Protein AF-A0ABD5DVH3-F1 (afdb_monomer_lite)

Sequence (136 aa):
ECASQQAVAQYGEAVLARGWHLAVISTGALADSELEQRLRQAGGKLTLLAGAVAGIDGLAAAKEGGLERVTYRSRKSPASWRGSYAEQLIDLSAVNEAKIFFEGSAREAARLFPANANVAATVALGGIGLDATRVQ

Structure (mmCIF, N/CA/C/O backbone):
data_AF-A0ABD5DVH3-F1
#
_entry.id   AF-A0ABD5DVH3-F1
#
loop_
_atom_site.group_PDB
_atom_site.id
_atom_site.type_symbol
_atom_site.label_atom_id
_atom_site.label_alt_id
_atom_site.label_comp_id
_atom_site.label_asym_id
_atom_site.label_entity_id
_atom_site.label_seq_id
_atom_site.pdbx_PDB_ins_code
_atom_site.Cartn_x
_atom_site.Cartn_y
_atom_site.Cartn_z
_atom_site.occupancy
_atom_site.B_iso_or_equiv
_atom_site.auth_seq_id
_atom_site.auth_comp_id
_atom_site.auth_asym_id
_atom_site.auth_atom_id
_atom_site.pdbx_PDB_model_num
ATOM 1 N N . GLU A 1 1 ? -10.233 -10.653 4.144 1.00 95.94 1 GLU A N 1
ATOM 2 C CA . GLU A 1 1 ? -10.455 -10.238 2.748 1.00 95.94 1 GLU A CA 1
ATOM 3 C C . GLU A 1 1 ? -9.180 -10.514 1.967 1.00 95.94 1 GLU A C 1
ATOM 5 O O . GLU A 1 1 ? -8.110 -10.100 2.402 1.00 95.94 1 GLU A O 1
ATOM 10 N N . CYS A 1 2 ? -9.315 -11.309 0.905 1.00 95.19 2 CYS A N 1
ATOM 11 C CA . CYS A 1 2 ? -8.251 -11.738 -0.010 1.00 95.19 2 CYS A CA 1
ATOM 12 C C . CYS A 1 2 ? -8.775 -11.898 -1.454 1.00 95.19 2 CYS A C 1
ATOM 14 O O . CYS A 1 2 ? -8.298 -12.742 -2.205 1.00 95.19 2 CYS A O 1
ATOM 16 N N . ALA A 1 3 ? -9.791 -11.115 -1.814 1.00 95.25 3 ALA A N 1
ATOM 17 C CA . ALA A 1 3 ? -10.444 -11.107 -3.114 1.00 95.25 3 ALA A CA 1
ATOM 18 C C . ALA A 1 3 ? -9.969 -9.924 -3.975 1.00 95.25 3 ALA A C 1
ATOM 20 O O . ALA A 1 3 ? -9.349 -10.139 -5.013 1.00 95.25 3 ALA A O 1
ATOM 21 N N . SER A 1 4 ? -10.255 -8.682 -3.573 1.00 94.94 4 SER A N 1
ATOM 22 C CA . SER A 1 4 ? -9.876 -7.474 -4.315 1.00 94.94 4 SER A CA 1
ATOM 23 C C . SER A 1 4 ? -10.146 -6.189 -3.526 1.00 94.94 4 SER A C 1
ATOM 25 O O . SER A 1 4 ? -10.915 -6.162 -2.564 1.00 94.94 4 SER A O 1
ATOM 27 N N . GLN A 1 5 ? -9.586 -5.071 -4.001 1.00 95.81 5 GLN A N 1
ATOM 28 C CA . GLN A 1 5 ? -9.924 -3.745 -3.471 1.00 95.81 5 GLN A CA 1
ATOM 29 C C . GLN A 1 5 ? -11.427 -3.435 -3.605 1.00 95.81 5 GLN A C 1
ATOM 31 O O . GLN A 1 5 ? -12.028 -2.853 -2.705 1.00 95.81 5 GLN A O 1
ATOM 36 N N . GLN A 1 6 ? -12.058 -3.889 -4.693 1.00 96.12 6 GLN A N 1
ATOM 37 C CA . GLN A 1 6 ? -13.496 -3.733 -4.910 1.00 96.12 6 GLN A CA 1
ATOM 38 C C . GLN A 1 6 ? -14.319 -4.522 -3.883 1.00 96.12 6 GLN A C 1
ATOM 40 O O . GLN A 1 6 ? -15.333 -4.023 -3.404 1.00 96.12 6 GLN A O 1
ATOM 45 N N . ALA A 1 7 ? -13.868 -5.716 -3.485 1.00 97.38 7 ALA A N 1
ATOM 46 C CA . ALA A 1 7 ? -14.529 -6.491 -2.438 1.00 97.38 7 ALA A CA 1
ATOM 47 C C . ALA A 1 7 ? -14.480 -5.771 -1.079 1.00 97.38 7 ALA A C 1
ATOM 49 O O . ALA A 1 7 ? -15.468 -5.778 -0.343 1.00 97.38 7 ALA A O 1
ATOM 50 N N . VAL A 1 8 ? -13.369 -5.097 -0.757 1.00 97.88 8 VAL A N 1
ATOM 51 C CA . VAL A 1 8 ? -13.282 -4.235 0.437 1.00 97.88 8 VAL A CA 1
ATOM 52 C C . VAL A 1 8 ? -14.305 -3.102 0.353 1.00 97.88 8 VAL A C 1
ATOM 54 O O . VAL A 1 8 ? -15.049 -2.890 1.309 1.00 97.88 8 VAL A O 1
ATOM 57 N N . ALA A 1 9 ? -14.382 -2.416 -0.790 1.00 97.44 9 ALA A N 1
ATOM 58 C CA . ALA A 1 9 ? -15.318 -1.312 -0.998 1.00 97.44 9 ALA A CA 1
ATOM 59 C C . ALA A 1 9 ? -16.788 -1.747 -0.892 1.00 97.44 9 ALA A C 1
ATOM 61 O O . ALA A 1 9 ? -17.605 -1.035 -0.309 1.00 97.44 9 ALA A O 1
ATOM 62 N N . GLN A 1 10 ? -17.114 -2.921 -1.435 1.00 98.31 10 GLN A N 1
ATOM 63 C CA . GLN A 1 10 ? -18.479 -3.433 -1.507 1.00 98.31 10 GLN A CA 1
ATOM 64 C C . GLN A 1 10 ? -18.968 -4.032 -0.184 1.00 98.31 10 GLN A C 1
ATOM 66 O O . GLN A 1 10 ? -20.133 -3.862 0.171 1.00 98.31 10 GLN A O 1
ATOM 71 N N . TYR A 1 11 ? -18.108 -4.753 0.539 1.00 98.38 11 TYR A N 1
ATOM 72 C CA . TYR A 1 11 ? -18.535 -5.564 1.685 1.00 98.38 11 TYR A CA 1
ATOM 73 C C . TYR A 1 11 ? -17.956 -5.106 3.023 1.00 98.38 11 TYR A C 1
ATOM 75 O O . TYR A 1 11 ? -18.491 -5.476 4.069 1.00 98.38 11 TYR A O 1
ATOM 83 N N . GLY A 1 12 ? -16.876 -4.322 3.019 1.00 98.31 12 GLY A N 1
ATOM 84 C CA . GLY A 1 12 ? -16.103 -4.033 4.225 1.00 98.31 12 GLY A CA 1
ATOM 85 C C . GLY A 1 12 ? -16.917 -3.338 5.313 1.00 98.31 12 GLY A C 1
ATOM 86 O O . GLY A 1 12 ? -16.898 -3.773 6.464 1.00 98.31 12 GLY A O 1
ATOM 87 N N . GLU A 1 13 ? -17.688 -2.313 4.945 1.00 98.19 13 GLU A N 1
ATOM 88 C CA . GLU A 1 13 ? -18.514 -1.561 5.895 1.00 98.19 13 GLU A CA 1
ATOM 89 C C . GLU A 1 13 ? -19.607 -2.446 6.496 1.00 98.19 13 GLU A C 1
ATOM 91 O O . GLU A 1 13 ? -19.766 -2.488 7.710 1.00 98.19 13 GLU A O 1
ATOM 96 N N . ALA A 1 14 ? -20.300 -3.234 5.670 1.00 98.25 14 ALA A N 1
ATOM 97 C CA . ALA A 1 14 ? -21.354 -4.129 6.135 1.00 98.25 14 ALA A CA 1
ATOM 98 C C . ALA A 1 14 ? -20.832 -5.211 7.099 1.00 98.25 14 ALA A C 1
ATOM 100 O O . ALA A 1 14 ? -21.551 -5.626 8.013 1.00 98.25 14 ALA A O 1
ATOM 101 N N . VAL A 1 15 ? -19.601 -5.693 6.902 1.00 98.38 15 VAL A N 1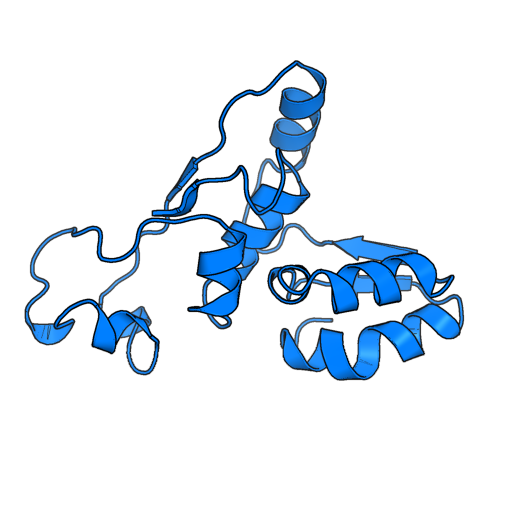
ATOM 102 C CA . VAL A 1 15 ? -18.950 -6.632 7.828 1.00 98.38 15 VAL A CA 1
ATOM 103 C C . VAL A 1 15 ? -18.632 -5.940 9.151 1.00 98.38 15 VAL A C 1
ATOM 105 O O . VAL A 1 15 ? -18.976 -6.458 10.211 1.00 98.38 15 VAL A O 1
ATOM 108 N N . LEU A 1 16 ? -18.011 -4.762 9.101 1.00 98.62 16 LEU A N 1
ATOM 109 C CA . LEU A 1 16 ? -17.610 -4.024 10.297 1.00 98.62 16 LEU A CA 1
ATOM 110 C C . LEU A 1 16 ? -18.817 -3.519 11.102 1.00 98.62 16 LEU A C 1
ATOM 112 O O . LEU A 1 16 ? -18.796 -3.643 12.321 1.00 98.62 16 LEU A O 1
ATOM 116 N N . ALA A 1 17 ? -19.897 -3.087 10.444 1.00 98.25 17 ALA A N 1
ATOM 117 C CA . ALA A 1 17 ? -21.157 -2.652 11.064 1.00 98.25 17 ALA A CA 1
ATOM 118 C C . ALA A 1 17 ? -21.811 -3.717 11.957 1.00 98.25 17 ALA A C 1
ATOM 120 O O . ALA A 1 17 ? -22.606 -3.396 12.837 1.00 98.25 17 ALA A O 1
ATOM 121 N N . ARG A 1 18 ? -21.464 -4.997 11.770 1.00 98.25 18 ARG A N 1
ATOM 122 C CA . ARG A 1 18 ? -21.903 -6.105 12.634 1.00 98.25 18 ARG A CA 1
ATOM 123 C C . ARG A 1 18 ? -21.048 -6.268 13.899 1.00 98.25 18 ARG A C 1
ATOM 125 O O . ARG A 1 18 ? -21.260 -7.214 14.652 1.00 98.25 18 ARG A O 1
ATOM 132 N N . GLY A 1 19 ? -20.060 -5.400 14.119 1.00 98.06 19 GLY A N 1
ATOM 133 C CA . GLY A 1 19 ? -19.074 -5.516 15.196 1.00 98.06 19 GLY A CA 1
ATOM 134 C C . GLY A 1 19 ? -18.015 -6.596 14.946 1.00 98.06 19 GLY A C 1
ATOM 135 O O . GLY A 1 19 ? -17.293 -6.981 15.864 1.00 98.06 19 GLY A O 1
ATOM 136 N N . TRP A 1 20 ? -17.922 -7.129 13.724 1.00 98.38 20 TRP A N 1
ATOM 137 C CA . TRP A 1 20 ? -17.009 -8.227 13.404 1.00 98.38 20 TRP A CA 1
ATOM 138 C C . TRP A 1 20 ? -15.580 -7.747 13.139 1.00 98.38 20 TRP A C 1
ATOM 140 O O . TRP A 1 20 ? -15.316 -6.564 12.912 1.00 98.38 20 TRP A O 1
ATOM 150 N N . HIS A 1 21 ? -14.637 -8.693 13.159 1.00 98.38 21 HIS A N 1
ATOM 151 C CA . HIS A 1 21 ? -13.244 -8.446 12.797 1.00 98.38 21 HIS A CA 1
ATOM 152 C C . HIS A 1 21 ? -13.037 -8.669 11.296 1.00 98.38 21 HIS A C 1
ATOM 154 O O . HIS A 1 21 ? -13.172 -9.783 10.795 1.00 98.38 21 HIS A O 1
ATOM 160 N N . LEU A 1 22 ? -12.668 -7.608 10.581 1.00 98.56 22 LEU A N 1
ATOM 161 C CA . LEU A 1 22 ? -12.254 -7.649 9.186 1.00 98.56 22 LEU A CA 1
ATOM 162 C C . LEU A 1 22 ? -10.730 -7.503 9.079 1.00 98.56 22 LEU A C 1
ATOM 164 O O . LEU A 1 22 ? -10.177 -6.428 9.305 1.00 98.56 22 LEU A O 1
ATOM 168 N N . ALA A 1 23 ? -10.046 -8.580 8.695 1.00 98.19 23 ALA A N 1
ATOM 169 C CA . ALA A 1 23 ? -8.645 -8.527 8.280 1.00 98.19 23 ALA A CA 1
ATOM 170 C C . ALA A 1 23 ? -8.551 -8.329 6.755 1.00 98.19 23 ALA A C 1
ATOM 172 O O . ALA A 1 23 ? -9.214 -9.056 6.012 1.00 98.19 23 ALA A O 1
ATOM 173 N N . VAL A 1 24 ? -7.752 -7.373 6.272 1.00 97.56 24 VAL A N 1
ATOM 174 C CA . VAL A 1 24 ? -7.683 -6.962 4.854 1.00 97.56 24 VAL A CA 1
ATOM 175 C C . VAL A 1 24 ? -6.257 -7.064 4.323 1.00 97.56 24 VAL A C 1
ATOM 177 O O . VAL A 1 24 ? -5.335 -6.536 4.942 1.00 97.56 24 VAL A O 1
ATOM 180 N N . ILE A 1 25 ? -6.086 -7.697 3.156 1.00 96.25 25 ILE A N 1
ATOM 181 C CA . ILE A 1 25 ? -4.824 -7.684 2.394 1.00 96.25 25 ILE A CA 1
ATOM 182 C C . ILE A 1 25 ? -4.884 -6.753 1.172 1.00 96.25 25 ILE A C 1
ATOM 184 O O . ILE A 1 25 ? -3.846 -6.266 0.725 1.00 96.25 25 ILE A O 1
ATOM 188 N N . SER A 1 26 ? -6.080 -6.448 0.651 1.00 96.75 26 SER A N 1
ATOM 189 C CA . SER A 1 26 ? -6.281 -5.499 -0.453 1.00 96.75 26 SER A CA 1
ATOM 190 C C . SER A 1 26 ? -6.232 -4.043 0.031 1.00 96.75 26 SER A C 1
ATOM 192 O O . SER A 1 26 ? -7.164 -3.265 -0.164 1.00 96.75 26 SER A O 1
ATOM 194 N N . THR A 1 27 ? -5.145 -3.675 0.709 1.00 97.25 27 THR A N 1
ATOM 195 C CA . THR A 1 27 ? -4.964 -2.387 1.404 1.00 97.25 27 THR A CA 1
ATOM 196 C C . THR A 1 27 ? -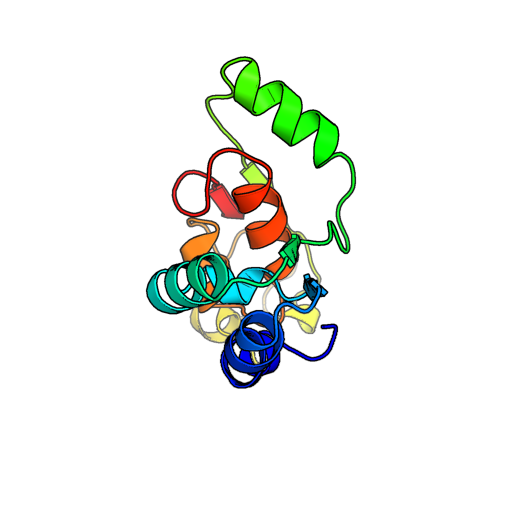4.992 -1.174 0.480 1.00 97.25 27 THR A C 1
ATOM 198 O O . THR A 1 27 ? -5.298 -0.078 0.945 1.00 97.25 27 THR A O 1
ATOM 201 N N . GLY A 1 28 ? -4.760 -1.349 -0.826 1.00 97.25 28 GLY A N 1
ATOM 202 C CA . GLY A 1 28 ? -4.887 -0.264 -1.798 1.00 97.25 28 GLY A CA 1
ATOM 203 C C . GLY A 1 28 ? -6.305 0.307 -1.907 1.00 97.25 28 GLY A C 1
ATOM 204 O O . GLY A 1 28 ? -6.445 1.459 -2.301 1.00 97.25 28 GLY A O 1
ATOM 205 N N . ALA A 1 29 ? -7.336 -0.418 -1.449 1.00 97.31 29 ALA A N 1
ATOM 206 C CA . ALA A 1 29 ? -8.693 0.121 -1.321 1.00 97.31 29 ALA A CA 1
ATOM 207 C C . ALA A 1 29 ? -8.743 1.388 -0.448 1.00 97.31 29 ALA A C 1
ATOM 209 O O . ALA A 1 29 ? -9.542 2.283 -0.693 1.00 97.31 29 ALA A O 1
ATOM 210 N N . LEU A 1 30 ? -7.852 1.499 0.543 1.00 97.12 30 LEU A N 1
ATOM 211 C CA . LEU A 1 30 ? -7.795 2.637 1.463 1.00 97.12 30 LEU A CA 1
ATOM 212 C C . LEU A 1 30 ? -7.132 3.882 0.850 1.00 97.12 30 LEU A C 1
ATOM 214 O O . LEU A 1 30 ? -6.999 4.905 1.513 1.00 97.12 30 LEU A O 1
ATOM 218 N N . ALA A 1 31 ? -6.731 3.831 -0.424 1.00 96.81 31 ALA A N 1
ATOM 219 C CA . ALA A 1 31 ? -6.361 5.027 -1.177 1.00 96.81 31 ALA A CA 1
ATOM 220 C C . ALA A 1 31 ? -7.569 5.931 -1.490 1.00 96.81 31 ALA A C 1
ATOM 222 O O . ALA A 1 31 ? -7.395 7.114 -1.817 1.00 96.81 31 ALA A O 1
ATOM 223 N N . ASP A 1 32 ? -8.784 5.395 -1.388 1.00 96.69 32 ASP A N 1
ATOM 224 C CA . ASP A 1 32 ? -10.021 6.162 -1.302 1.00 96.69 32 ASP A CA 1
ATOM 225 C C . ASP A 1 32 ? -10.256 6.587 0.158 1.00 96.69 32 ASP A C 1
AT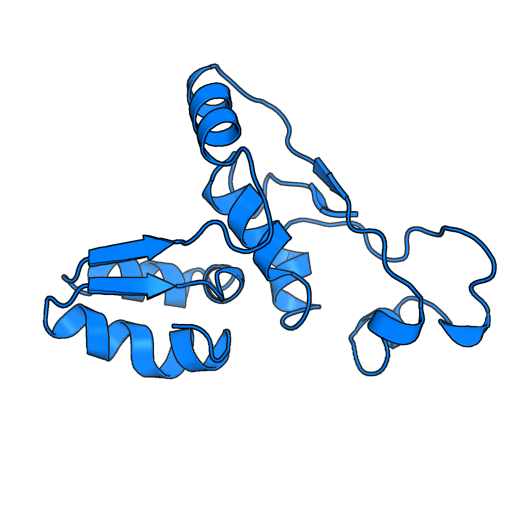OM 227 O O . ASP A 1 32 ? -10.550 5.765 1.027 1.00 96.69 32 ASP A O 1
ATOM 231 N N . SER A 1 33 ? -10.101 7.888 0.417 1.00 94.56 33 SER A N 1
ATOM 232 C CA . SER A 1 33 ? -10.228 8.461 1.758 1.00 94.56 33 SER A CA 1
ATOM 233 C C . SER A 1 33 ? -11.652 8.364 2.312 1.00 94.56 33 SER A C 1
ATOM 235 O O . SER A 1 33 ? -11.816 8.210 3.521 1.00 94.56 33 SER A O 1
ATOM 237 N N . GLU A 1 34 ? -12.681 8.431 1.462 1.00 97.12 34 GLU A N 1
ATOM 238 C CA . GLU A 1 34 ? -14.075 8.313 1.906 1.00 97.12 34 GLU A CA 1
ATOM 239 C C . GLU A 1 34 ? -14.375 6.875 2.327 1.00 97.12 34 GLU A C 1
ATOM 241 O O . GLU A 1 34 ? -14.971 6.633 3.380 1.00 97.12 34 GLU A O 1
ATOM 246 N N . LEU A 1 35 ? -13.909 5.898 1.541 1.00 97.38 35 LEU A N 1
ATOM 247 C CA . LEU A 1 35 ? -13.998 4.489 1.916 1.00 97.38 35 LEU A CA 1
ATOM 248 C C . LEU A 1 35 ? -13.221 4.206 3.207 1.00 97.38 35 LEU A C 1
ATOM 250 O O . LEU A 1 35 ? -13.750 3.550 4.103 1.00 97.38 35 LEU A O 1
ATOM 254 N N . GLU A 1 36 ? -11.990 4.705 3.331 1.00 96.88 36 GLU A N 1
ATOM 255 C CA . GLU A 1 36 ? -11.186 4.528 4.541 1.00 96.88 36 GLU A CA 1
ATOM 256 C C . GLU A 1 36 ? -11.919 5.044 5.787 1.00 96.88 36 GLU A C 1
ATOM 258 O O . GLU A 1 36 ? -11.998 4.335 6.795 1.00 96.88 36 GLU A O 1
ATOM 263 N N . GLN A 1 37 ? -12.485 6.251 5.718 1.00 97.12 37 GLN A N 1
ATOM 264 C CA . GLN A 1 37 ? -13.226 6.851 6.825 1.00 97.12 37 GLN A CA 1
ATOM 265 C C . GLN A 1 37 ? -14.451 6.020 7.213 1.00 97.12 37 GLN A C 1
ATOM 267 O O . GLN A 1 37 ? -14.604 5.699 8.395 1.00 97.12 37 GLN A O 1
ATOM 272 N N . ARG A 1 38 ? -15.268 5.596 6.238 1.00 97.88 38 ARG A N 1
ATOM 273 C CA . ARG A 1 38 ? -16.435 4.733 6.495 1.00 97.88 38 ARG A CA 1
ATOM 274 C C . ARG A 1 38 ? -16.040 3.438 7.197 1.00 97.88 38 ARG A C 1
ATOM 276 O O . ARG A 1 38 ? -16.640 3.077 8.206 1.00 97.88 38 ARG A O 1
ATOM 283 N N . LEU A 1 39 ? -14.989 2.762 6.728 1.00 98.00 39 LEU A N 1
ATOM 284 C CA . LEU A 1 39 ? -14.524 1.514 7.340 1.00 98.00 39 LEU A CA 1
ATOM 285 C C . LEU A 1 39 ? -14.027 1.724 8.775 1.00 98.00 39 LEU A C 1
ATOM 287 O O . LEU A 1 39 ? -14.344 0.928 9.655 1.00 98.00 39 LEU A O 1
ATOM 291 N N . ARG A 1 40 ? -13.282 2.801 9.047 1.00 96.00 40 ARG A N 1
ATOM 292 C CA . ARG A 1 40 ? -12.789 3.102 10.403 1.00 96.00 40 ARG A CA 1
ATOM 293 C C . ARG A 1 40 ? -13.913 3.428 11.390 1.00 96.00 40 ARG A C 1
ATOM 295 O O . ARG A 1 40 ? -13.740 3.195 12.582 1.00 96.00 40 ARG A O 1
ATOM 302 N N . GLN A 1 41 ? -15.040 3.947 10.907 1.00 96.88 41 GLN A N 1
ATOM 303 C CA . GLN A 1 41 ? -16.183 4.361 11.729 1.00 96.88 41 GLN A CA 1
ATOM 304 C C . GLN A 1 41 ? -17.276 3.290 11.859 1.00 96.88 41 GLN A C 1
ATOM 306 O O . GLN A 1 41 ? -18.181 3.439 12.674 1.00 96.88 41 GLN A O 1
ATOM 311 N N . ALA A 1 42 ? -17.181 2.184 11.119 1.00 96.38 42 ALA A N 1
ATOM 312 C CA . ALA A 1 42 ? -18.211 1.148 11.060 1.00 96.38 42 ALA A CA 1
ATOM 313 C C . ALA A 1 42 ? -18.348 0.285 12.339 1.00 96.38 42 ALA A C 1
ATOM 315 O O . ALA A 1 42 ? -19.160 -0.626 12.369 1.00 96.38 42 ALA A O 1
ATOM 316 N N . GLY A 1 43 ? -17.579 0.531 13.404 1.00 93.88 43 GLY A N 1
ATOM 317 C CA . GLY A 1 43 ? -17.793 -0.073 14.732 1.00 93.88 43 GLY A CA 1
ATOM 318 C C . GLY A 1 43 ? -17.174 -1.459 14.970 1.00 93.88 43 GLY A C 1
ATOM 319 O O . GLY A 1 43 ? -17.018 -1.864 16.121 1.00 93.88 43 GLY A O 1
ATOM 320 N N . GLY A 1 44 ? -16.777 -2.178 13.920 1.00 97.56 44 GLY A N 1
ATOM 321 C CA . GLY A 1 44 ? -16.014 -3.428 14.016 1.00 97.56 44 GLY A CA 1
ATOM 322 C C . GLY A 1 44 ? -14.503 -3.214 14.148 1.00 97.56 44 GLY A C 1
ATOM 323 O O . GLY A 1 44 ? -13.995 -2.093 14.116 1.00 97.56 44 GLY A O 1
ATOM 324 N N . LYS A 1 45 ? -13.748 -4.314 14.239 1.00 98.12 45 LYS A N 1
ATOM 325 C CA . LYS A 1 45 ? -12.278 -4.261 14.230 1.00 98.12 45 LYS A CA 1
ATOM 326 C C . LYS A 1 45 ? -11.766 -4.378 12.799 1.00 98.12 45 LYS A C 1
ATOM 328 O O . LYS A 1 45 ? -11.963 -5.408 12.166 1.00 98.12 45 LYS A O 1
ATOM 333 N N . LEU A 1 46 ? -11.045 -3.373 12.311 1.00 97.94 46 LEU A N 1
ATOM 334 C CA . LEU A 1 46 ? -10.302 -3.446 11.050 1.00 97.94 46 LEU A CA 1
ATOM 335 C C . LEU A 1 46 ? -8.829 -3.770 11.331 1.00 97.94 46 LEU A C 1
ATOM 337 O O . LEU A 1 46 ? -8.199 -3.159 12.190 1.00 97.94 46 LEU A O 1
ATOM 341 N N . THR A 1 47 ? -8.253 -4.734 10.616 1.00 97.19 47 THR A N 1
ATOM 342 C CA . THR A 1 47 ? -6.815 -5.036 10.680 1.00 97.19 47 THR A CA 1
ATOM 343 C C . THR A 1 47 ? -6.235 -5.114 9.283 1.00 97.19 47 THR A C 1
ATOM 345 O O . THR A 1 47 ? -6.713 -5.871 8.444 1.00 97.19 47 THR A O 1
ATOM 348 N N . LEU A 1 48 ? -5.181 -4.341 9.047 1.00 96.19 48 LEU A N 1
ATOM 349 C CA . LEU A 1 48 ? -4.433 -4.383 7.800 1.00 96.19 48 LEU A CA 1
ATOM 350 C C . LEU A 1 48 ? -3.343 -5.438 7.926 1.00 96.19 48 LEU A C 1
ATOM 352 O O . LEU A 1 48 ? -2.582 -5.440 8.892 1.00 96.19 48 LEU A O 1
ATOM 356 N N . LEU A 1 49 ? -3.294 -6.353 6.967 1.00 95.75 49 LEU A N 1
ATOM 357 C CA . LEU A 1 49 ? -2.284 -7.397 6.920 1.00 95.75 49 LEU A CA 1
ATOM 358 C C . LEU A 1 49 ? -1.088 -6.916 6.098 1.00 95.75 49 LEU A C 1
ATOM 360 O O . LEU A 1 49 ? -1.254 -6.270 5.064 1.00 95.75 49 LEU A O 1
ATOM 364 N N . ALA A 1 50 ? 0.119 -7.277 6.538 1.00 93.25 50 ALA A N 1
ATOM 365 C CA . ALA A 1 50 ? 1.357 -6.887 5.863 1.00 93.25 50 ALA A CA 1
ATOM 366 C C . ALA A 1 50 ? 1.430 -7.413 4.413 1.00 93.25 50 ALA A C 1
ATOM 368 O O . ALA A 1 50 ? 1.978 -6.765 3.526 1.00 93.25 50 ALA A O 1
ATOM 369 N N . GLY A 1 51 ? 0.831 -8.575 4.142 1.00 92.00 51 GLY A N 1
ATOM 370 C CA . GLY A 1 51 ? 0.853 -9.182 2.815 1.00 92.00 51 GLY A CA 1
ATOM 371 C C . GLY A 1 51 ? 2.277 -9.527 2.374 1.00 92.00 51 GLY A C 1
ATOM 372 O O . GLY A 1 51 ? 2.996 -10.215 3.089 1.00 92.00 51 GLY A O 1
ATOM 373 N N . ALA A 1 52 ? 2.680 -9.069 1.188 1.00 91.81 52 ALA A N 1
ATOM 374 C CA . ALA A 1 52 ? 3.945 -9.446 0.547 1.00 91.81 52 ALA A CA 1
ATOM 375 C C . ALA A 1 52 ? 5.169 -8.608 0.985 1.00 91.81 52 ALA A C 1
ATOM 377 O O . ALA A 1 52 ? 6.167 -8.562 0.267 1.00 91.81 52 ALA A O 1
ATOM 378 N N . VAL A 1 53 ? 5.100 -7.917 2.127 1.00 92.94 53 VAL A N 1
ATOM 379 C CA . VAL A 1 53 ? 6.204 -7.108 2.668 1.00 92.94 53 VAL A CA 1
ATOM 380 C C . VAL A 1 53 ? 6.465 -7.450 4.133 1.00 92.94 53 VAL A C 1
ATOM 382 O O . VAL A 1 53 ? 5.539 -7.686 4.904 1.00 92.94 53 VAL A O 1
ATOM 385 N N . ALA A 1 54 ? 7.743 -7.486 4.504 1.00 93.94 54 ALA A N 1
ATOM 386 C CA . ALA A 1 54 ? 8.210 -7.686 5.872 1.00 93.94 54 ALA A CA 1
ATOM 387 C C . ALA A 1 54 ? 8.712 -6.364 6.476 1.00 93.94 54 ALA A C 1
ATOM 389 O O . ALA A 1 54 ? 8.973 -5.406 5.749 1.00 93.94 54 ALA A O 1
ATOM 390 N N . GLY A 1 55 ? 8.867 -6.316 7.801 1.00 95.31 55 GLY A N 1
ATOM 391 C CA . GLY A 1 55 ? 9.433 -5.153 8.496 1.00 95.31 55 GLY A CA 1
ATOM 392 C C . GLY A 1 55 ? 8.466 -3.978 8.680 1.00 95.31 55 GLY A C 1
ATOM 393 O O . GLY A 1 55 ? 8.909 -2.855 8.912 1.00 95.31 55 GLY A O 1
ATOM 394 N N . ILE A 1 56 ? 7.152 -4.207 8.557 1.00 95.69 56 ILE A N 1
ATOM 395 C CA . ILE A 1 56 ? 6.129 -3.172 8.798 1.00 95.69 56 ILE A CA 1
ATOM 396 C C . ILE A 1 56 ? 6.132 -2.707 10.262 1.00 95.69 56 ILE A C 1
ATOM 398 O O . ILE A 1 56 ? 5.881 -1.540 10.537 1.00 95.69 56 ILE A O 1
ATOM 402 N N . ASP A 1 57 ? 6.470 -3.594 11.190 1.00 95.62 57 ASP A N 1
ATOM 403 C CA . ASP A 1 57 ? 6.715 -3.292 12.599 1.00 95.62 57 ASP A CA 1
ATOM 404 C C . ASP A 1 57 ? 7.902 -2.337 12.797 1.00 95.62 57 ASP A C 1
ATOM 406 O O . ASP A 1 57 ? 7.772 -1.324 13.482 1.00 95.62 57 ASP A O 1
ATOM 410 N N . GLY A 1 58 ? 9.034 -2.607 12.142 1.00 97.12 58 GLY A N 1
ATOM 411 C CA . GLY A 1 58 ? 10.201 -1.723 12.154 1.00 97.12 58 GLY A CA 1
ATOM 412 C C . GLY A 1 58 ? 9.908 -0.363 11.517 1.00 97.12 58 GLY A C 1
ATOM 413 O O . GLY A 1 58 ? 10.328 0.667 12.041 1.00 97.12 58 GLY A O 1
ATOM 414 N N . LEU A 1 59 ? 9.137 -0.343 10.426 1.00 96.94 59 LEU A N 1
ATOM 415 C CA . LEU A 1 59 ? 8.686 0.893 9.786 1.00 96.94 59 LEU A CA 1
ATOM 416 C C . LEU A 1 59 ? 7.782 1.719 10.714 1.00 96.94 59 LEU A C 1
ATOM 418 O O . LEU A 1 59 ? 7.970 2.932 10.825 1.00 96.94 59 LEU A O 1
ATOM 422 N N . ALA A 1 60 ? 6.846 1.065 11.403 1.00 95.94 60 ALA A N 1
ATOM 423 C CA . ALA A 1 60 ? 5.970 1.710 12.374 1.00 95.94 60 ALA A CA 1
ATOM 424 C C . ALA A 1 60 ? 6.763 2.263 13.570 1.00 95.94 60 ALA A C 1
ATOM 426 O O . ALA A 1 60 ? 6.532 3.395 13.981 1.00 95.94 60 ALA A O 1
ATOM 427 N N . ALA A 1 61 ? 7.748 1.523 14.084 1.00 97.62 61 ALA A N 1
ATOM 428 C CA . ALA A 1 61 ? 8.626 2.012 15.147 1.00 97.62 61 ALA A CA 1
ATOM 429 C C . ALA A 1 61 ? 9.482 3.208 14.690 1.00 97.62 61 ALA A C 1
ATOM 431 O O . ALA A 1 61 ? 9.611 4.194 15.414 1.00 97.62 61 ALA A O 1
ATOM 432 N N . ALA A 1 62 ? 10.033 3.160 13.472 1.00 97.25 62 ALA A N 1
ATOM 433 C CA . ALA A 1 62 ? 10.815 4.258 12.908 1.00 97.25 62 ALA A CA 1
ATOM 434 C C . ALA A 1 62 ? 9.977 5.533 12.731 1.00 97.25 62 ALA A C 1
ATOM 436 O O . ALA A 1 62 ? 10.479 6.630 12.969 1.00 97.25 62 ALA A O 1
ATOM 437 N N . LYS A 1 63 ? 8.699 5.400 12.355 1.00 96.19 63 LYS A N 1
ATOM 438 C CA . LYS A 1 63 ? 7.748 6.519 12.295 1.00 96.19 63 LYS A CA 1
ATOM 439 C C . LYS A 1 63 ? 7.637 7.245 13.635 1.00 96.19 63 LYS A C 1
ATOM 441 O O . LYS A 1 63 ? 7.778 8.464 13.652 1.00 96.19 63 LYS A O 1
ATOM 446 N N . GLU A 1 64 ? 7.445 6.518 14.735 1.00 96.81 64 GLU A N 1
ATOM 447 C CA . GLU A 1 64 ? 7.413 7.114 16.082 1.00 96.81 64 GLU A CA 1
ATOM 448 C C . GLU A 1 64 ? 8.752 7.782 16.448 1.00 96.81 64 GLU A C 1
ATOM 450 O O . GLU A 1 64 ? 8.787 8.762 17.186 1.00 96.81 64 GLU A O 1
ATOM 455 N N . GLY A 1 65 ? 9.858 7.291 15.880 1.00 96.62 65 GLY A N 1
ATOM 456 C CA . GLY A 1 65 ? 11.199 7.865 16.009 1.00 96.62 65 GLY A CA 1
ATOM 457 C C . GLY A 1 65 ? 11.507 9.062 15.098 1.00 96.62 65 GLY A C 1
ATOM 458 O O . GLY A 1 65 ? 12.662 9.478 15.050 1.00 96.62 65 GLY A O 1
ATOM 459 N N . GLY A 1 66 ? 10.528 9.611 14.370 1.00 95.88 66 GLY A N 1
ATOM 460 C CA . GLY A 1 66 ? 10.722 10.789 13.514 1.00 95.88 66 GLY A CA 1
ATOM 461 C C . GLY A 1 66 ? 11.142 10.481 12.074 1.00 95.88 66 GLY A C 1
ATOM 462 O O . GLY A 1 66 ? 11.851 11.270 11.457 1.00 95.88 66 GLY A O 1
ATOM 463 N N . LEU A 1 67 ? 10.729 9.339 11.515 1.00 97.25 67 LEU A N 1
ATOM 464 C CA . LEU A 1 67 ? 10.966 9.006 10.106 1.00 97.25 67 LEU A CA 1
ATOM 465 C C . LEU A 1 67 ? 10.412 10.084 9.160 1.00 97.25 67 LEU A C 1
ATOM 467 O O . LEU A 1 67 ? 9.203 10.272 9.059 1.00 97.25 67 LEU A O 1
ATOM 471 N N . GLU A 1 68 ? 11.297 10.732 8.405 1.00 96.75 68 GLU A N 1
ATOM 472 C CA . GLU A 1 68 ? 10.920 11.838 7.512 1.00 96.75 68 GLU A CA 1
ATOM 473 C C . GLU A 1 68 ? 10.539 11.382 6.098 1.00 96.75 68 GLU A C 1
ATOM 475 O O . GLU A 1 68 ? 9.770 12.047 5.406 1.00 96.75 68 GLU A O 1
ATOM 480 N N . ARG A 1 69 ? 11.094 10.257 5.627 1.00 97.81 69 ARG A N 1
ATOM 481 C CA . ARG A 1 69 ? 10.943 9.826 4.232 1.00 97.81 69 ARG A CA 1
ATOM 482 C C . ARG A 1 69 ? 10.873 8.317 4.092 1.00 97.81 69 ARG A C 1
ATOM 484 O O . ARG A 1 69 ? 11.742 7.588 4.562 1.00 97.81 69 ARG A O 1
ATOM 491 N N . VAL A 1 70 ? 9.889 7.871 3.319 1.00 98.19 70 VAL A N 1
ATOM 492 C CA . VAL A 1 70 ? 9.735 6.483 2.885 1.00 98.19 70 VAL A CA 1
ATOM 493 C C . VAL A 1 70 ? 9.709 6.451 1.370 1.00 98.19 70 VAL A C 1
ATOM 495 O O . VAL A 1 70 ? 9.080 7.281 0.712 1.00 98.19 70 VAL A O 1
ATOM 498 N N . THR A 1 71 ? 10.421 5.490 0.794 1.00 98.00 71 THR A N 1
ATOM 499 C CA . THR A 1 71 ? 10.360 5.234 -0.639 1.00 98.00 71 THR A CA 1
ATOM 500 C C . THR A 1 71 ? 10.199 3.749 -0.890 1.00 98.00 71 THR A C 1
ATOM 502 O O . THR A 1 71 ? 11.090 2.960 -0.584 1.00 98.00 71 THR A O 1
ATOM 505 N N . TYR A 1 72 ? 9.063 3.380 -1.465 1.00 97.44 72 TYR A N 1
ATOM 506 C CA . TYR A 1 72 ? 8.807 2.039 -1.957 1.00 97.44 72 TYR A CA 1
ATOM 507 C C . TYR A 1 72 ? 9.283 1.938 -3.407 1.00 97.44 72 TYR A C 1
ATOM 509 O O . TYR A 1 72 ? 8.932 2.777 -4.235 1.00 97.44 72 TYR A O 1
ATOM 517 N N . ARG A 1 73 ? 10.097 0.922 -3.710 1.00 96.62 73 ARG A N 1
ATOM 518 C CA . ARG A 1 73 ? 10.551 0.639 -5.074 1.00 96.62 73 ARG A CA 1
ATOM 519 C C . ARG A 1 73 ? 10.083 -0.746 -5.506 1.00 96.62 73 ARG A C 1
ATOM 521 O O . ARG A 1 73 ? 10.434 -1.733 -4.862 1.00 96.62 73 ARG A O 1
ATOM 528 N N . SER A 1 74 ? 9.341 -0.828 -6.606 1.00 94.75 74 SER A N 1
ATOM 529 C CA . SER A 1 74 ? 8.864 -2.082 -7.193 1.00 94.75 74 SER A CA 1
ATOM 530 C C . SER A 1 74 ? 9.506 -2.320 -8.554 1.00 94.75 74 SER A C 1
ATOM 532 O O . SER A 1 74 ? 9.278 -1.585 -9.507 1.00 94.75 74 SER A O 1
ATOM 534 N N . ARG A 1 75 ? 10.236 -3.429 -8.686 1.00 94.75 75 ARG A N 1
ATOM 535 C CA . ARG A 1 75 ? 10.809 -3.867 -9.962 1.00 94.75 75 ARG A CA 1
ATOM 536 C C . ARG A 1 75 ? 10.104 -5.131 -10.435 1.00 94.75 75 ARG A C 1
ATOM 538 O O . ARG A 1 75 ? 10.170 -6.158 -9.765 1.00 94.75 75 ARG A O 1
ATOM 545 N N . LYS A 1 76 ? 9.454 -5.067 -11.597 1.00 93.00 76 LYS A N 1
ATOM 546 C CA . LYS A 1 76 ? 8.794 -6.217 -12.233 1.00 93.00 76 LYS A CA 1
ATOM 547 C C . LYS A 1 76 ? 9.159 -6.302 -13.709 1.00 93.00 76 LYS A C 1
ATOM 549 O O . LYS A 1 76 ? 9.599 -5.318 -14.299 1.00 93.00 76 LYS A O 1
ATOM 554 N N . SER A 1 77 ? 8.966 -7.482 -14.291 1.00 95.56 77 SER A N 1
ATOM 555 C CA . SER A 1 77 ? 9.096 -7.663 -15.737 1.00 95.56 77 SER A CA 1
ATOM 556 C C . SER A 1 77 ? 8.052 -6.817 -16.487 1.00 95.56 77 SER A C 1
ATOM 558 O O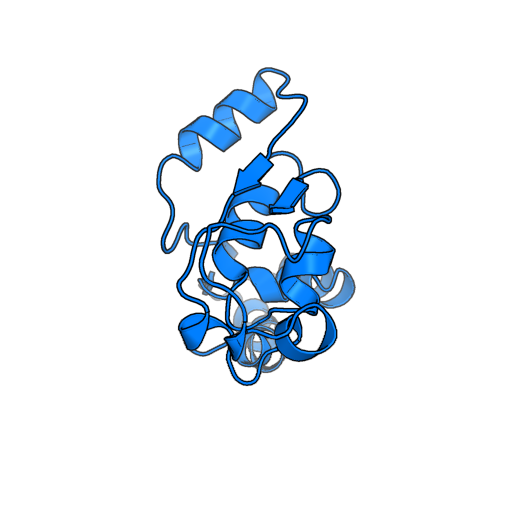 . SER A 1 77 ? 6.948 -6.647 -15.959 1.00 95.56 77 SER A O 1
ATOM 560 N N . PRO A 1 78 ? 8.328 -6.352 -17.721 1.00 95.62 78 PRO A N 1
ATOM 561 C CA . PRO A 1 78 ? 7.325 -5.662 -18.539 1.00 95.62 78 PRO A CA 1
ATOM 562 C C . PRO A 1 78 ? 6.038 -6.481 -18.717 1.00 95.62 78 PRO A C 1
ATOM 564 O O . PRO A 1 78 ? 4.939 -5.936 -18.713 1.00 95.62 78 PRO A O 1
ATOM 567 N N . ALA A 1 79 ? 6.155 -7.813 -18.773 1.00 94.88 79 ALA A N 1
ATOM 568 C CA . ALA A 1 79 ? 5.015 -8.718 -18.879 1.00 94.88 79 ALA A CA 1
ATOM 569 C C . ALA A 1 79 ? 4.022 -8.596 -17.708 1.00 94.88 79 ALA A C 1
ATOM 571 O O . ALA A 1 79 ? 2.824 -8.760 -17.918 1.00 94.88 79 ALA A O 1
ATOM 572 N N . SER A 1 80 ? 4.497 -8.278 -16.500 1.00 93.44 80 SER A N 1
ATOM 573 C CA . SER A 1 80 ? 3.659 -8.122 -15.301 1.00 93.44 80 SER A CA 1
ATOM 574 C C . SER A 1 80 ? 2.797 -6.854 -15.313 1.00 93.44 80 SER A C 1
ATOM 576 O O . SER A 1 80 ? 1.933 -6.705 -14.452 1.00 93.44 80 SER A O 1
ATOM 578 N N . TRP A 1 81 ? 3.046 -5.940 -16.253 1.00 94.94 81 TRP A N 1
ATOM 579 C CA . TRP A 1 81 ? 2.345 -4.662 -16.377 1.00 94.94 81 TRP A CA 1
ATOM 580 C C . TRP A 1 81 ? 1.369 -4.612 -17.557 1.00 94.94 81 TRP A C 1
ATOM 582 O O . TRP A 1 81 ? 0.690 -3.599 -17.730 1.00 94.94 81 TRP A O 1
ATOM 592 N N . ARG A 1 82 ? 1.271 -5.684 -18.354 1.00 94.38 82 ARG A N 1
ATOM 593 C CA . ARG A 1 82 ? 0.331 -5.751 -19.482 1.00 94.38 82 ARG A CA 1
ATOM 594 C C . ARG A 1 82 ? -1.117 -5.627 -19.013 1.00 94.38 82 ARG A C 1
ATOM 596 O O . ARG A 1 82 ? -1.483 -6.197 -17.985 1.00 94.38 82 ARG A O 1
ATOM 603 N N . GLY A 1 83 ? -1.925 -4.886 -19.766 1.00 93.38 83 GLY A N 1
ATOM 604 C CA . GLY A 1 83 ? -3.316 -4.582 -19.418 1.00 93.38 83 GLY A CA 1
ATOM 605 C C . GLY A 1 83 ? -3.479 -3.667 -18.198 1.00 93.38 83 GLY A C 1
ATOM 606 O O . GLY A 1 83 ? -4.563 -3.604 -17.621 1.00 93.38 83 GLY A O 1
ATOM 607 N N . SER A 1 84 ? -2.415 -2.981 -17.772 1.00 94.75 84 SER A N 1
ATOM 608 C CA . SER A 1 84 ? -2.471 -1.960 -16.722 1.00 94.75 84 SER A CA 1
ATOM 609 C C . SER A 1 84 ? -2.246 -0.562 -17.296 1.00 94.75 84 SER A C 1
ATOM 611 O O . SER A 1 84 ? -1.825 -0.408 -18.440 1.00 94.75 84 SER A O 1
ATOM 613 N N . TYR A 1 85 ? -2.438 0.467 -16.467 1.00 95.50 85 TYR A N 1
ATOM 614 C CA . TYR A 1 85 ? -2.179 1.865 -16.830 1.00 95.50 85 TYR A CA 1
ATOM 615 C C . TYR A 1 85 ? -0.745 2.125 -17.342 1.00 95.50 85 TYR A C 1
ATOM 617 O O . TYR A 1 85 ? -0.500 3.115 -18.024 1.00 95.50 85 TYR A O 1
ATOM 625 N N . ALA A 1 86 ? 0.205 1.219 -17.079 1.00 96.06 86 ALA A N 1
ATOM 626 C CA . ALA A 1 86 ? 1.586 1.333 -17.543 1.00 96.06 86 ALA A CA 1
ATOM 627 C C . ALA A 1 86 ? 1.701 1.421 -19.075 1.00 96.06 86 ALA A C 1
ATOM 629 O O . ALA A 1 86 ? 2.597 2.098 -19.569 1.00 96.06 86 ALA A O 1
ATOM 630 N N . GLU A 1 87 ? 0.781 0.799 -19.820 1.00 96.06 87 GLU A N 1
ATOM 631 C CA . GLU A 1 87 ? 0.750 0.845 -21.291 1.00 96.06 87 GLU A CA 1
ATOM 632 C C . GLU A 1 87 ? 0.479 2.256 -21.839 1.00 96.06 87 GLU A C 1
ATOM 634 O O . GLU A 1 87 ? 0.799 2.538 -22.989 1.00 96.06 87 GLU A O 1
ATOM 639 N N . GLN A 1 88 ? -0.057 3.165 -21.015 1.00 96.50 88 GLN A N 1
ATOM 640 C CA . GLN A 1 88 ? -0.216 4.581 -21.364 1.00 96.50 88 GLN A CA 1
ATOM 641 C C . GLN A 1 88 ? 1.035 5.418 -21.062 1.00 96.50 88 GLN A C 1
ATOM 643 O O . GLN A 1 88 ? 1.149 6.544 -21.539 1.00 96.50 88 GLN A O 1
ATOM 648 N N . LEU A 1 89 ? 1.965 4.891 -20.260 1.00 96.38 89 LEU A N 1
ATOM 649 C CA . LEU A 1 89 ? 3.151 5.608 -19.785 1.00 96.38 89 LEU A CA 1
ATOM 650 C C . LEU A 1 89 ? 4.427 5.191 -20.522 1.00 96.38 89 LEU A C 1
ATOM 652 O O . LEU A 1 89 ? 5.364 5.980 -20.641 1.00 96.38 89 LEU A O 1
ATOM 656 N N . ILE A 1 90 ? 4.493 3.945 -20.994 1.00 96.69 90 ILE A N 1
ATOM 657 C CA . ILE A 1 90 ? 5.666 3.397 -21.670 1.00 96.69 90 ILE A CA 1
ATOM 658 C C . ILE A 1 90 ? 5.281 2.282 -22.646 1.00 96.69 90 ILE A C 1
ATOM 660 O O . ILE A 1 90 ? 4.386 1.482 -22.380 1.00 96.69 90 ILE A O 1
ATOM 664 N N . ASP A 1 91 ? 6.026 2.173 -23.747 1.00 96.69 91 ASP A N 1
ATOM 665 C CA . ASP A 1 91 ? 5.988 0.986 -24.599 1.00 96.69 91 ASP A CA 1
ATOM 666 C C . ASP A 1 91 ? 6.692 -0.186 -23.900 1.00 96.69 91 ASP A C 1
ATOM 668 O O . ASP A 1 91 ? 7.921 -0.292 -23.897 1.00 96.69 91 ASP A O 1
ATOM 672 N N . LEU A 1 92 ? 5.895 -1.079 -23.308 1.00 96.19 92 LEU A N 1
ATOM 673 C CA . LEU A 1 92 ? 6.370 -2.270 -22.601 1.00 96.19 92 LEU A CA 1
ATOM 674 C C . LEU A 1 92 ? 7.158 -3.238 -23.499 1.00 96.19 92 LEU A C 1
ATOM 676 O O . LEU A 1 92 ? 7.941 -4.031 -22.976 1.00 96.19 92 LEU A O 1
ATOM 680 N N . SER A 1 93 ? 6.957 -3.209 -24.820 1.00 95.56 93 SER A N 1
ATOM 681 C CA . SER A 1 93 ? 7.661 -4.092 -25.758 1.00 95.56 93 SER A CA 1
ATOM 682 C C . SER A 1 93 ? 9.086 -3.624 -26.056 1.00 95.56 93 SER A C 1
ATOM 684 O O . SER A 1 93 ? 9.958 -4.447 -26.331 1.00 95.56 93 SER A O 1
ATOM 686 N N . ALA A 1 94 ? 9.339 -2.322 -25.918 1.00 95.62 94 ALA A N 1
ATOM 687 C CA . ALA A 1 94 ? 10.640 -1.702 -26.145 1.00 95.62 94 ALA A CA 1
ATOM 688 C C . ALA A 1 94 ? 11.539 -1.675 -24.892 1.00 95.62 94 ALA A C 1
ATOM 690 O O . ALA A 1 94 ? 12.686 -1.232 -24.964 1.00 95.62 94 ALA A O 1
ATOM 691 N N . VAL A 1 95 ? 11.049 -2.131 -23.732 1.00 96.06 95 VAL A N 1
ATOM 692 C CA . VAL A 1 95 ? 11.821 -2.134 -22.478 1.00 96.06 95 VAL A CA 1
ATOM 693 C C . VAL A 1 95 ? 12.845 -3.271 -22.484 1.00 96.06 95 VAL A C 1
ATOM 695 O O . VAL A 1 95 ? 12.510 -4.429 -22.236 1.00 96.06 95 VAL A O 1
ATOM 698 N N . ASN A 1 96 ? 14.110 -2.927 -22.720 1.00 94.69 96 ASN A N 1
ATOM 699 C CA . ASN A 1 96 ? 15.250 -3.853 -22.716 1.00 94.69 96 ASN A CA 1
ATOM 700 C C . ASN A 1 96 ? 16.170 -3.699 -21.487 1.00 94.69 96 ASN A C 1
ATOM 702 O O . ASN A 1 96 ? 16.993 -4.573 -21.222 1.00 94.69 96 ASN A O 1
ATOM 706 N N . GLU A 1 97 ? 15.991 -2.641 -20.696 1.00 95.38 97 GLU A N 1
ATOM 707 C CA . GLU A 1 97 ? 16.715 -2.384 -19.452 1.00 95.38 97 GLU A CA 1
ATOM 708 C C . GLU A 1 97 ? 15.786 -1.852 -18.349 1.00 95.38 97 GLU A C 1
ATOM 710 O O . GLU A 1 97 ? 14.617 -1.534 -18.580 1.00 95.38 97 GLU A O 1
ATOM 715 N N . ALA A 1 98 ? 16.282 -1.795 -17.110 1.00 95.19 98 ALA A N 1
ATOM 716 C CA . ALA A 1 98 ? 15.487 -1.310 -15.987 1.00 95.19 98 ALA A CA 1
ATOM 717 C C . ALA A 1 98 ? 15.172 0.183 -16.150 1.00 95.19 98 ALA A C 1
ATOM 719 O O . ALA A 1 98 ? 16.071 1.017 -16.093 1.00 95.19 98 ALA A O 1
ATOM 720 N N . LYS A 1 99 ? 13.886 0.512 -16.284 1.00 94.94 99 LYS A N 1
ATOM 721 C CA . LYS A 1 99 ? 13.409 1.882 -16.471 1.00 94.94 99 LYS A CA 1
ATOM 722 C C . LYS A 1 99 ? 12.282 2.205 -15.497 1.00 94.94 99 LYS A C 1
ATOM 724 O O . LYS A 1 99 ? 11.360 1.410 -15.326 1.00 94.94 99 LYS A O 1
ATOM 729 N N . ILE A 1 100 ? 12.360 3.381 -14.879 1.00 96.81 100 ILE A N 1
ATOM 730 C CA . ILE A 1 100 ? 11.252 3.947 -14.107 1.00 96.81 100 ILE A CA 1
ATOM 731 C C . ILE A 1 100 ? 10.226 4.464 -15.118 1.00 96.81 100 ILE A C 1
ATOM 733 O O . ILE A 1 100 ? 10.548 5.321 -15.939 1.00 96.81 100 ILE A O 1
ATOM 737 N N . PHE A 1 101 ? 9.014 3.914 -15.087 1.00 95.62 101 PHE A N 1
ATOM 738 C CA . PHE A 1 101 ? 7.894 4.378 -15.918 1.00 95.62 101 PHE A CA 1
ATOM 739 C C . PHE A 1 101 ? 6.814 5.098 -15.101 1.00 95.62 101 PHE A C 1
ATOM 741 O O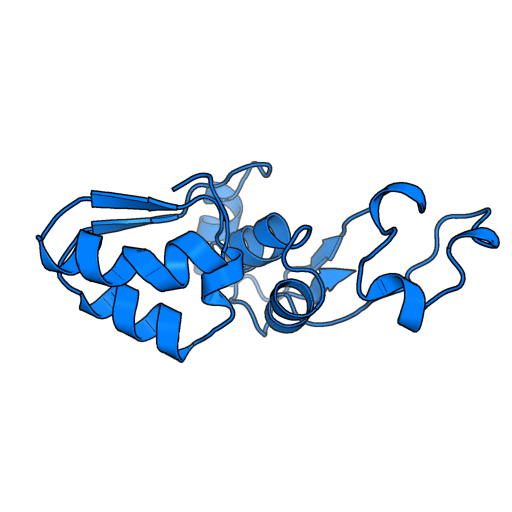 . PHE A 1 101 ? 5.926 5.720 -15.673 1.00 95.62 101 PHE A O 1
ATOM 748 N N . PHE A 1 102 ? 6.880 5.007 -13.772 1.00 97.44 102 PHE A N 1
ATOM 749 C CA . PHE A 1 102 ? 5.967 5.668 -12.855 1.00 97.44 102 PHE A CA 1
ATOM 750 C C . PHE A 1 102 ? 6.742 6.178 -11.644 1.00 97.44 102 PHE A C 1
ATOM 752 O O . PHE A 1 102 ? 7.555 5.457 -11.070 1.00 97.44 102 PHE A O 1
ATOM 759 N N . GLU A 1 103 ? 6.448 7.409 -11.248 1.00 97.88 103 GLU A N 1
ATOM 760 C CA . GLU A 1 103 ? 6.903 8.001 -10.003 1.00 97.88 103 GLU A CA 1
ATOM 761 C C . GLU A 1 103 ? 5.765 8.849 -9.435 1.00 97.88 103 GLU A C 1
ATOM 763 O O . GLU A 1 103 ? 5.185 9.662 -10.151 1.00 97.88 103 GLU A O 1
ATOM 768 N N . GLY A 1 104 ? 5.437 8.651 -8.161 1.00 98.12 104 GLY A N 1
ATOM 769 C CA . GLY A 1 104 ? 4.345 9.366 -7.504 1.00 98.12 104 GLY A CA 1
ATOM 770 C C . GLY A 1 104 ? 4.162 8.932 -6.056 1.00 98.12 104 GLY A C 1
ATOM 771 O O . GLY A 1 104 ? 5.013 8.248 -5.481 1.00 98.12 104 GLY A O 1
ATOM 772 N N . SER A 1 105 ? 3.048 9.320 -5.452 1.00 98.56 105 SER A N 1
ATOM 773 C CA . SER A 1 105 ? 2.653 8.886 -4.112 1.00 98.56 105 SER A CA 1
ATOM 774 C C . SER A 1 105 ? 2.127 7.445 -4.100 1.00 98.56 105 SER A C 1
ATOM 776 O O . SER A 1 105 ? 1.682 6.897 -5.115 1.00 98.56 105 SER A O 1
ATOM 778 N N . ALA A 1 106 ? 2.108 6.821 -2.921 1.00 98.25 106 ALA A N 1
ATOM 779 C CA . ALA A 1 106 ? 1.450 5.530 -2.733 1.00 98.25 106 ALA A CA 1
ATOM 780 C C . ALA A 1 106 ? -0.062 5.604 -3.001 1.00 98.25 106 ALA A C 1
ATOM 782 O O . ALA A 1 106 ? -0.635 4.619 -3.472 1.00 98.25 106 ALA A O 1
ATOM 783 N N . ARG A 1 107 ? -0.699 6.765 -2.777 1.00 97.81 107 ARG A N 1
ATOM 784 C CA . ARG A 1 107 ? -2.106 6.991 -3.141 1.00 97.81 107 ARG A CA 1
ATOM 785 C C . ARG A 1 107 ? -2.324 6.910 -4.650 1.00 97.81 107 ARG A C 1
ATOM 787 O O . ARG A 1 107 ? -3.223 6.200 -5.097 1.00 97.81 107 ARG A O 1
ATOM 794 N N . GLU A 1 108 ? -1.507 7.610 -5.431 1.00 97.62 108 GLU A N 1
ATOM 795 C CA . GLU A 1 108 ? -1.584 7.585 -6.897 1.00 97.62 108 GLU A CA 1
ATOM 796 C C . GLU A 1 108 ? -1.289 6.187 -7.436 1.00 97.62 108 GLU A C 1
ATOM 798 O O . GLU A 1 108 ? -2.047 5.674 -8.259 1.00 97.62 108 GLU A O 1
ATOM 803 N N . ALA A 1 109 ? -0.256 5.522 -6.907 1.00 97.62 109 ALA A N 1
ATOM 804 C CA . ALA A 1 109 ? 0.083 4.156 -7.291 1.00 97.62 109 ALA A CA 1
ATOM 805 C C . ALA A 1 109 ? -1.083 3.182 -7.049 1.00 97.62 109 ALA A C 1
ATOM 807 O O . ALA A 1 109 ? -1.408 2.375 -7.919 1.00 97.62 109 ALA A O 1
ATOM 808 N N . ALA A 1 110 ? -1.735 3.266 -5.883 1.00 96.06 110 ALA A N 1
ATOM 809 C CA . ALA A 1 110 ? -2.877 2.425 -5.529 1.00 96.06 110 ALA A CA 1
ATOM 810 C C . ALA A 1 110 ? -4.081 2.627 -6.460 1.00 96.06 110 ALA A C 1
ATOM 812 O O . ALA A 1 110 ? -4.738 1.647 -6.809 1.00 96.06 110 ALA A O 1
ATOM 813 N N . ARG A 1 111 ? -4.328 3.868 -6.900 1.00 94.62 111 ARG A N 1
ATOM 814 C CA . ARG A 1 111 ? -5.424 4.215 -7.819 1.00 94.62 111 ARG A CA 1
ATOM 815 C C . ARG A 1 111 ? -5.139 3.814 -9.267 1.00 94.62 111 ARG A C 1
ATOM 817 O O . ARG A 1 111 ? -6.022 3.280 -9.927 1.00 94.62 111 ARG A O 1
ATOM 824 N N . LEU A 1 112 ? -3.923 4.055 -9.757 1.00 95.56 112 LEU A N 1
ATOM 825 C CA . LEU A 1 112 ? -3.538 3.778 -11.148 1.00 95.56 112 LEU A CA 1
ATOM 826 C C . LEU A 1 112 ? -3.218 2.297 -11.392 1.00 95.56 112 LEU A C 1
ATOM 828 O O . LEU A 1 112 ? -3.423 1.787 -12.493 1.00 95.56 112 LEU A O 1
ATOM 832 N N . PHE A 1 113 ? -2.734 1.588 -10.369 1.00 95.00 113 PH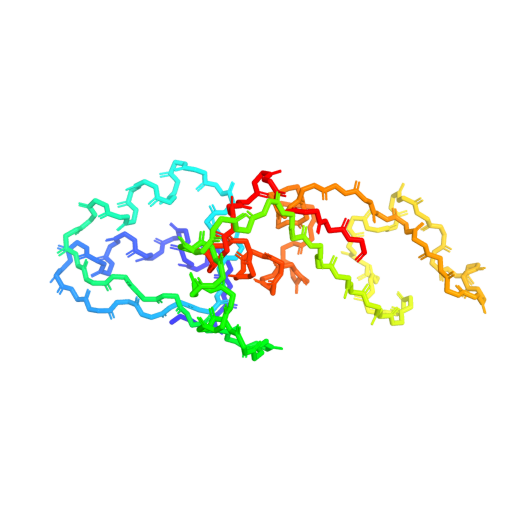E A N 1
ATOM 833 C CA . PHE A 1 113 ? -2.314 0.189 -10.473 1.00 95.00 113 PHE A CA 1
ATOM 834 C C . PHE A 1 113 ? -2.956 -0.697 -9.389 1.00 95.00 113 PHE A C 1
ATOM 836 O O . PHE A 1 113 ? -2.239 -1.345 -8.617 1.00 95.00 113 PHE A O 1
ATOM 843 N N . PRO A 1 114 ? -4.297 -0.807 -9.333 1.00 90.69 114 PRO A N 1
ATOM 844 C CA . PRO A 1 114 ? -5.007 -1.498 -8.249 1.00 90.69 114 PRO A CA 1
ATOM 845 C C . PRO A 1 114 ? -4.639 -2.986 -8.113 1.00 90.69 114 PRO A C 1
ATOM 847 O O . PRO A 1 114 ? -4.622 -3.528 -7.010 1.00 90.69 114 PRO A O 1
ATOM 850 N N . ALA A 1 115 ? -4.250 -3.647 -9.209 1.00 87.31 115 ALA A N 1
ATOM 851 C CA . ALA A 1 115 ? -3.771 -5.033 -9.180 1.00 87.31 115 ALA A CA 1
ATOM 852 C C . ALA A 1 115 ? -2.339 -5.191 -8.621 1.00 87.31 115 ALA A C 1
ATOM 854 O O . ALA A 1 115 ? -1.914 -6.299 -8.302 1.00 87.31 115 ALA A O 1
ATOM 855 N N . ASN A 1 116 ? -1.570 -4.101 -8.518 1.00 87.50 116 ASN A N 1
ATOM 856 C CA . ASN A 1 116 ? -0.124 -4.140 -8.282 1.00 87.50 116 ASN A CA 1
ATOM 857 C C . ASN A 1 116 ? 0.355 -3.339 -7.063 1.00 87.50 116 ASN A C 1
ATOM 859 O O . ASN A 1 116 ? 1.491 -3.545 -6.639 1.00 87.50 116 ASN A O 1
ATOM 863 N N . ALA A 1 117 ? -0.470 -2.456 -6.497 1.00 89.19 117 ALA A N 1
ATOM 864 C CA . ALA A 1 117 ? -0.023 -1.436 -5.545 1.00 89.19 117 ALA A CA 1
ATOM 865 C C . ALA A 1 117 ? -0.479 -1.640 -4.085 1.00 89.19 117 ALA A C 1
ATOM 867 O O . ALA A 1 117 ? -0.278 -0.756 -3.255 1.00 89.19 117 ALA A O 1
ATOM 868 N N . ASN A 1 118 ? -1.010 -2.817 -3.719 1.00 95.00 118 ASN A N 1
ATOM 869 C CA . ASN A 1 118 ? -1.331 -3.118 -2.313 1.00 95.00 118 ASN A CA 1
ATOM 870 C C . ASN A 1 118 ? -0.092 -3.017 -1.406 1.00 95.00 118 ASN A C 1
ATOM 872 O O . ASN A 1 118 ? -0.179 -2.469 -0.318 1.00 95.00 118 ASN A O 1
ATOM 876 N N . VAL A 1 119 ? 1.087 -3.462 -1.858 1.00 95.75 119 VAL A N 1
ATOM 877 C CA . VAL A 1 119 ? 2.315 -3.342 -1.048 1.00 95.75 119 VAL A CA 1
ATOM 878 C C . VAL A 1 119 ? 2.686 -1.877 -0.806 1.00 95.75 119 VAL A C 1
ATOM 880 O O . VAL A 1 119 ? 3.026 -1.521 0.318 1.00 95.75 119 VAL A O 1
ATOM 883 N N . ALA A 1 120 ? 2.563 -1.019 -1.824 1.00 97.31 120 ALA A N 1
ATOM 884 C CA . ALA A 1 120 ? 2.795 0.416 -1.672 1.00 97.31 120 ALA A CA 1
ATOM 885 C C . ALA A 1 120 ? 1.842 1.028 -0.633 1.00 97.31 120 ALA A C 1
ATOM 887 O O . ALA A 1 120 ? 2.286 1.749 0.259 1.00 97.31 120 ALA A O 1
ATOM 888 N N . ALA A 1 121 ? 0.552 0.684 -0.704 1.00 97.56 121 ALA A N 1
ATOM 889 C CA . ALA A 1 121 ? -0.443 1.131 0.263 1.00 97.56 121 ALA A CA 1
ATOM 890 C C . ALA A 1 121 ? -0.157 0.603 1.678 1.00 97.56 121 ALA A C 1
ATOM 892 O O . ALA A 1 121 ? -0.210 1.369 2.634 1.00 97.56 121 ALA A O 1
ATOM 893 N N . THR A 1 122 ? 0.213 -0.671 1.829 1.00 97.38 122 THR A N 1
ATOM 894 C CA . THR A 1 122 ? 0.578 -1.256 3.127 1.00 97.38 122 THR A CA 1
ATOM 895 C C . THR A 1 122 ? 1.785 -0.557 3.748 1.00 97.38 122 THR A C 1
ATOM 897 O O . THR A 1 122 ? 1.741 -0.213 4.927 1.00 97.38 122 THR A O 1
ATOM 900 N N . VAL A 1 123 ? 2.841 -0.306 2.967 1.00 97.75 123 VAL A N 1
ATOM 901 C CA . VAL A 1 123 ? 4.029 0.435 3.424 1.00 97.75 123 VAL A CA 1
ATOM 902 C C . VAL A 1 123 ? 3.643 1.846 3.865 1.00 97.75 123 VAL A C 1
ATOM 904 O O . VAL A 1 123 ? 4.038 2.285 4.939 1.00 97.75 123 VAL A O 1
ATOM 907 N N . ALA A 1 124 ? 2.821 2.540 3.081 1.00 97.62 124 ALA A N 1
ATOM 908 C CA . ALA A 1 124 ? 2.334 3.866 3.437 1.00 97.62 124 ALA A CA 1
ATOM 909 C C . ALA A 1 124 ? 1.518 3.880 4.736 1.00 97.62 124 ALA A C 1
ATOM 911 O O . ALA A 1 124 ? 1.765 4.710 5.609 1.00 97.62 124 ALA A O 1
ATOM 912 N N . LEU A 1 125 ? 0.558 2.964 4.876 1.00 96.12 125 LEU A N 1
ATOM 913 C CA . LEU A 1 125 ? -0.346 2.889 6.027 1.00 96.12 125 LEU A CA 1
ATOM 914 C C . LEU A 1 125 ? 0.375 2.441 7.307 1.00 96.12 125 LEU A C 1
ATOM 916 O O . LEU A 1 125 ? 0.004 2.876 8.395 1.00 96.12 125 LEU A O 1
ATOM 920 N N . GLY A 1 126 ? 1.408 1.605 7.179 1.00 95.19 126 GLY A N 1
ATOM 921 C CA . GLY A 1 126 ? 2.308 1.232 8.274 1.00 95.19 126 GLY A CA 1
ATOM 922 C C . GLY A 1 126 ? 3.407 2.261 8.563 1.00 95.19 126 GLY A C 1
ATOM 923 O O . GLY A 1 126 ? 4.100 2.137 9.566 1.00 95.19 126 GLY A O 1
ATOM 924 N N . GLY A 1 127 ? 3.572 3.265 7.700 1.00 96.25 127 GLY A N 1
ATOM 925 C CA . GLY A 1 127 ? 4.608 4.287 7.797 1.00 96.25 127 GLY A CA 1
ATOM 926 C C . GLY A 1 127 ? 4.034 5.701 7.843 1.00 96.25 127 GLY A C 1
ATOM 927 O O . GLY A 1 127 ? 3.136 6.018 8.630 1.00 96.25 127 GLY A O 1
ATOM 928 N N . ILE A 1 128 ? 4.587 6.569 6.997 1.00 97.62 128 ILE A N 1
ATOM 929 C CA . ILE A 1 128 ? 4.356 8.022 7.032 1.00 97.62 128 ILE A CA 1
ATOM 930 C C . ILE A 1 128 ? 3.093 8.481 6.280 1.00 97.62 128 ILE A C 1
ATOM 932 O O . ILE A 1 128 ? 2.847 9.676 6.169 1.00 97.62 128 ILE A O 1
ATOM 936 N N . GLY A 1 129 ? 2.272 7.554 5.781 1.00 97.19 129 GLY A N 1
ATOM 937 C CA . GLY A 1 129 ? 1.021 7.846 5.079 1.00 97.19 129 GLY A CA 1
ATOM 938 C C . GLY A 1 129 ? 1.104 7.717 3.555 1.00 97.19 129 GLY A C 1
ATOM 939 O O . GLY A 1 129 ? 2.183 7.647 2.962 1.00 97.19 129 GLY A O 1
ATOM 940 N N . LEU A 1 130 ? -0.073 7.657 2.922 1.00 97.81 130 LEU A N 1
ATOM 941 C CA . LEU A 1 130 ? -0.250 7.389 1.486 1.00 97.81 130 LEU A CA 1
ATOM 942 C C . LEU A 1 130 ? 0.297 8.496 0.582 1.00 97.81 130 LEU A C 1
ATOM 944 O O . LEU A 1 130 ? 0.857 8.193 -0.468 1.00 97.81 130 LEU A O 1
ATOM 948 N N . ASP A 1 131 ? 0.159 9.752 0.998 1.00 98.00 131 ASP A N 1
ATOM 949 C CA . ASP A 1 131 ? 0.592 10.909 0.210 1.00 98.00 131 ASP A CA 1
ATOM 950 C C . ASP A 1 131 ? 2.087 11.217 0.408 1.00 98.00 131 ASP A C 1
ATOM 952 O O . ASP A 1 131 ? 2.762 11.650 -0.520 1.00 98.00 131 ASP A O 1
ATOM 956 N N . ALA A 1 132 ? 2.632 10.928 1.596 1.00 98.06 132 ALA A N 1
ATOM 957 C CA . ALA A 1 132 ? 4.036 11.186 1.932 1.00 98.06 132 ALA A CA 1
ATOM 958 C C . ALA A 1 132 ? 4.993 10.047 1.527 1.00 98.06 132 ALA A C 1
ATOM 960 O O . ALA A 1 132 ? 6.209 10.233 1.472 1.00 98.06 132 ALA A O 1
ATOM 961 N N . THR A 1 133 ? 4.470 8.853 1.240 1.00 98.56 133 THR A N 1
ATOM 962 C CA . THR A 1 133 ? 5.284 7.720 0.786 1.00 98.56 133 THR A CA 1
ATOM 963 C C . THR A 1 133 ? 5.473 7.777 -0.723 1.00 98.56 133 THR A C 1
ATOM 965 O O . THR A 1 133 ? 4.511 7.639 -1.477 1.00 98.56 133 THR A O 1
ATOM 968 N N . ARG A 1 134 ? 6.724 7.912 -1.172 1.00 98.62 134 ARG A N 1
ATOM 969 C CA . ARG A 1 134 ? 7.068 7.911 -2.601 1.00 98.62 134 ARG A CA 1
ATOM 970 C C . ARG A 1 134 ? 7.121 6.487 -3.154 1.00 98.62 134 ARG A C 1
ATOM 972 O O . ARG A 1 134 ? 7.651 5.588 -2.502 1.00 98.62 134 ARG A O 1
ATOM 979 N N . VAL A 1 135 ? 6.635 6.296 -4.374 1.00 98.38 135 VAL A N 1
ATOM 980 C CA . VAL A 1 135 ? 6.642 5.036 -5.126 1.00 98.38 135 VAL A CA 1
ATOM 981 C C . VAL A 1 135 ? 7.393 5.218 -6.440 1.00 98.38 135 VAL A C 1
ATOM 983 O O . VAL A 1 135 ? 7.267 6.258 -7.084 1.00 98.38 135 VAL A O 1
ATOM 986 N N . GLN A 1 136 ? 8.180 4.207 -6.809 1.00 96.12 136 GLN A N 1
ATOM 987 C CA . GLN A 1 136 ? 8.919 4.096 -8.074 1.00 96.12 136 GLN A CA 1
ATOM 988 C C . GLN A 1 136 ? 9.158 2.630 -8.458 1.00 96.12 136 GLN A C 1
ATOM 990 O O . GLN A 1 136 ? 8.931 1.742 -7.602 1.00 96.12 136 GLN A O 1
#

Organism: Acinetobacter baumannii (NCBI:txid470)

Foldseek 3Di:
DPDFLVCCQPCQLVCVLVQEEDEDLLLLVVLPVVSVVSNVPSNHHYHYDLPPDPCLVVQLVVQVVPDQAAEAEDDDQLVVCPPFLLVVQDDSVPDPDDDDSDKAFLSVCSVRPSVPRSNSSSSQVSHVHRRRYMYD

InterPro domains:
  IPR002811 Aspartate dehydrogenase [PF01958] (96-136)
  IPR005106 Aspartate/homoserine dehydrogenase, NAD-binding [PF03447] (1-42)
  IPR036291 NAD(P)-binding domain superfamily [SSF51735] (1-81)

Secondary structure (DSSP, 8-state):
--S-HHHHHHHHHHHHTTT-EEEES-GGGGGSHHHHHHHHHSSSEEEE--TT---HHHHHHHHHTT---EEE-----GGGGTTSGGGGTS-TTS--S------EEHHHHHHH-TTT-HHHHHHHHHTT-TTTEEE-

pLDDT: mean 96.31, std 1.99, range [87.31, 98.62]

Radius of gyration: 15.78 Å; chains: 1; bounding box: 39×24×42 Å